Protein AF-A0ABD0RQ54-F1 (afdb_monomer)

Secondary structure (DSSP, 8-state):
-HHHH---HHHHHHHHHHHHHHTSTTSTTHHHHHHHHHHHHHHHHHHHHHHHHHHHHHHHHHT-

Radius of gyration: 16.37 Å; Cα contacts (8 Å, |Δi|>4): 20; chains: 1; bounding box: 36×18×47 Å

Mean predicted aligned error: 4.11 Å

Organism: Cirrhinus mrigala (NCBI:txid683832)

Structure (mmCIF, N/CA/C/O backbone):
data_AF-A0ABD0RQ54-F1
#
_entry.id   AF-A0ABD0RQ54-F1
#
loop_
_atom_site.group_PDB
_atom_site.id
_atom_site.type_symbol
_atom_site.label_atom_id
_atom_site.label_alt_id
_atom_site.label_comp_id
_atom_site.label_asym_id
_atom_site.label_entity_id
_atom_site.label_seq_id
_atom_site.pdbx_PDB_ins_code
_atom_site.Cartn_x
_atom_site.Cartn_y
_atom_site.Cartn_z
_atom_site.occupancy
_atom_site.B_iso_or_equiv
_atom_site.auth_seq_id
_atom_site.auth_comp_id
_atom_site.auth_asym_id
_atom_site.auth_atom_id
_atom_site.pdbx_PDB_model_num
ATOM 1 N N . MET A 1 1 ? -1.945 -10.167 3.069 1.00 75.31 1 MET A N 1
ATOM 2 C CA . MET A 1 1 ? -3.228 -9.432 3.233 1.00 75.31 1 MET A CA 1
ATOM 3 C C . MET A 1 1 ? -4.008 -9.374 1.922 1.00 75.31 1 MET A C 1
ATOM 5 O O . MET A 1 1 ? -3.435 -9.693 0.890 1.00 75.31 1 MET A O 1
ATOM 9 N N . VAL A 1 2 ? -5.295 -8.988 1.935 1.00 86.75 2 VAL A N 1
ATOM 10 C CA . VAL A 1 2 ? -6.096 -8.797 0.699 1.00 86.75 2 VAL A CA 1
ATOM 11 C C . VAL A 1 2 ? -5.398 -7.818 -0.256 1.00 86.75 2 VAL A C 1
ATOM 13 O O . VAL A 1 2 ? -5.236 -8.130 -1.429 1.00 86.75 2 VAL A O 1
ATOM 16 N N . VAL A 1 3 ? -4.861 -6.715 0.275 1.00 87.69 3 VAL A N 1
ATOM 17 C CA . VAL A 1 3 ? -4.087 -5.700 -0.471 1.00 87.69 3 VAL A CA 1
ATOM 18 C C . VAL A 1 3 ? -2.891 -6.284 -1.240 1.00 87.69 3 VAL A C 1
ATOM 20 O O . VAL A 1 3 ? -2.538 -5.774 -2.292 1.00 87.69 3 VAL A O 1
ATOM 23 N N . GLU A 1 4 ? -2.284 -7.377 -0.770 1.00 88.56 4 GLU A N 1
ATOM 24 C CA . GLU A 1 4 ? -1.126 -7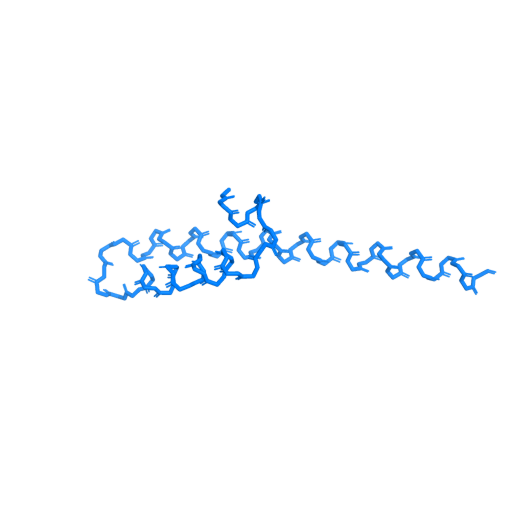.988 -1.445 1.00 88.56 4 GLU A CA 1
ATOM 25 C C . GLU A 1 4 ? -1.505 -8.944 -2.582 1.00 88.56 4 GLU A C 1
ATOM 27 O O . GLU A 1 4 ? -0.645 -9.346 -3.361 1.00 88.56 4 GLU A O 1
ATOM 32 N N . LYS A 1 5 ? -2.771 -9.371 -2.652 1.00 92.12 5 LYS A N 1
ATOM 33 C CA . LYS A 1 5 ? -3.241 -10.377 -3.619 1.00 92.12 5 LYS A CA 1
ATOM 34 C C . LYS A 1 5 ? -4.148 -9.797 -4.701 1.00 92.12 5 LYS A C 1
ATOM 36 O O . LYS A 1 5 ? -4.540 -10.528 -5.606 1.00 92.12 5 LYS A O 1
ATOM 41 N N . HIS A 1 6 ? -4.497 -8.518 -4.600 1.00 93.75 6 HIS A N 1
ATOM 42 C CA . HIS A 1 6 ? -5.449 -7.857 -5.481 1.00 93.75 6 HIS A CA 1
ATOM 43 C C . HIS A 1 6 ? -4.863 -6.564 -6.044 1.00 93.75 6 HIS A C 1
ATOM 45 O O . HIS A 1 6 ? -4.226 -5.797 -5.331 1.00 93.75 6 HIS A O 1
ATOM 51 N N . THR A 1 7 ? -5.138 -6.314 -7.320 1.00 92.56 7 THR A N 1
ATOM 52 C CA . THR A 1 7 ? -4.839 -5.053 -8.020 1.00 92.56 7 THR A CA 1
ATOM 53 C C . THR A 1 7 ? -6.110 -4.318 -8.455 1.00 92.56 7 THR A C 1
ATOM 55 O O . THR A 1 7 ? -6.034 -3.276 -9.100 1.00 92.56 7 THR A O 1
ATOM 58 N N . ASP A 1 8 ? -7.278 -4.860 -8.105 1.00 96.88 8 ASP A N 1
ATOM 59 C CA . ASP A 1 8 ? -8.583 -4.277 -8.399 1.00 96.88 8 ASP A CA 1
ATOM 60 C C . ASP A 1 8 ? -8.799 -2.995 -7.579 1.00 96.88 8 ASP A C 1
ATOM 62 O O . ASP A 1 8 ? -8.638 -2.987 -6.355 1.00 96.88 8 ASP A O 1
ATOM 66 N N . THR A 1 9 ? -9.149 -1.904 -8.260 1.00 94.69 9 THR A N 1
ATOM 67 C CA . THR A 1 9 ? -9.291 -0.581 -7.647 1.00 94.69 9 THR A CA 1
ATOM 68 C C . THR A 1 9 ? -10.370 -0.546 -6.568 1.00 94.69 9 THR A C 1
ATOM 70 O O . THR A 1 9 ? -10.135 0.051 -5.519 1.00 94.69 9 THR A O 1
ATOM 73 N N . GLU A 1 10 ? -11.509 -1.212 -6.770 1.00 96.44 10 GLU A N 1
ATOM 74 C CA . GLU A 1 10 ? -12.600 -1.227 -5.789 1.00 96.44 10 GLU A CA 1
ATOM 75 C C . GLU A 1 10 ? -12.183 -1.992 -4.527 1.00 96.44 10 GLU A C 1
ATOM 77 O O . GLU A 1 10 ? -12.452 -1.559 -3.403 1.00 96.44 10 GLU A O 1
ATOM 82 N N . VAL A 1 11 ? -11.450 -3.099 -4.698 1.00 95.44 11 VAL A N 1
ATOM 83 C CA . VAL A 1 11 ? -10.913 -3.887 -3.578 1.00 95.44 11 VAL A CA 1
ATOM 84 C C . VAL A 1 11 ? -9.903 -3.074 -2.766 1.00 95.44 11 VAL A C 1
ATOM 86 O O . VAL A 1 11 ? -9.946 -3.081 -1.530 1.00 95.44 11 VAL A O 1
ATOM 89 N N . LEU A 1 12 ? -8.998 -2.360 -3.436 1.00 95.06 12 LEU A N 1
ATOM 90 C CA . LEU A 1 12 ? -7.987 -1.534 -2.774 1.00 95.06 12 LEU A CA 1
ATOM 91 C C . LEU A 1 12 ? -8.605 -0.313 -2.079 1.00 95.06 12 LEU A C 1
ATOM 93 O O . LEU A 1 12 ? -8.221 0.011 -0.952 1.00 95.06 12 LEU A O 1
ATOM 97 N N . GLU A 1 13 ? -9.603 0.324 -2.695 1.00 95.69 13 GLU A N 1
ATOM 98 C CA . GLU A 1 13 ? -10.351 1.429 -2.092 1.00 95.69 13 GLU A CA 1
ATOM 99 C C . GLU A 1 13 ? -11.105 0.974 -0.835 1.00 95.69 13 GLU A C 1
ATOM 101 O O . GLU A 1 13 ? -11.047 1.645 0.200 1.00 95.69 13 GLU A O 1
ATOM 106 N N . ALA A 1 14 ? -11.762 -0.189 -0.886 1.00 96.81 14 ALA A N 1
ATOM 107 C CA . ALA A 1 14 ? -12.434 -0.765 0.274 1.00 96.81 14 ALA A CA 1
ATOM 108 C C . ALA A 1 14 ? -11.447 -1.010 1.426 1.00 96.81 14 ALA A C 1
ATOM 110 O O . ALA A 1 14 ? -11.709 -0.594 2.556 1.00 96.81 14 ALA A O 1
ATOM 111 N N . CYS A 1 15 ? -10.279 -1.597 1.136 1.00 93.94 15 CYS A N 1
ATOM 112 C CA . CYS A 1 15 ? -9.227 -1.799 2.134 1.00 93.94 15 CYS A CA 1
ATOM 113 C C . CYS A 1 15 ? -8.756 -0.470 2.748 1.00 93.94 15 CYS A C 1
ATOM 115 O O . CYS A 1 15 ? -8.623 -0.372 3.969 1.00 93.94 15 CYS A O 1
ATOM 117 N N . SER A 1 16 ? -8.543 0.560 1.923 1.00 93.69 16 SER A N 1
ATOM 118 C CA . SER A 1 16 ? -8.130 1.894 2.377 1.00 93.69 16 SER A CA 1
ATOM 119 C C . SER A 1 16 ? -9.156 2.517 3.330 1.00 93.69 16 SER A C 1
ATOM 121 O O . SER A 1 16 ? -8.808 2.928 4.441 1.00 93.69 16 SER A O 1
ATOM 123 N N . LYS A 1 17 ? -10.444 2.500 2.956 1.00 95.69 17 LYS A N 1
ATOM 124 C CA . LYS A 1 17 ? -11.539 3.003 3.801 1.00 95.69 17 LYS A CA 1
ATOM 125 C C . LYS A 1 17 ? -11.631 2.242 5.121 1.00 95.69 17 LYS A C 1
ATOM 127 O O . LYS A 1 17 ? -11.780 2.863 6.170 1.00 95.69 17 LYS A O 1
ATOM 132 N N . THR A 1 18 ? -11.500 0.915 5.093 1.00 94.75 18 THR A N 1
ATOM 133 C CA . THR A 1 18 ? -11.497 0.097 6.314 1.00 94.75 18 THR A CA 1
ATOM 134 C C . THR A 1 18 ? -10.353 0.487 7.250 1.00 94.75 18 THR A C 1
ATOM 136 O O . THR A 1 18 ? -10.604 0.728 8.429 1.00 94.75 18 THR A O 1
ATOM 139 N N . TYR A 1 19 ? -9.123 0.628 6.746 1.00 91.62 19 TYR A N 1
ATOM 140 C CA . TYR A 1 19 ? -7.997 1.094 7.563 1.00 91.62 19 TYR A CA 1
ATOM 141 C C . TYR A 1 19 ? -8.223 2.496 8.131 1.00 91.62 19 TYR A C 1
ATOM 143 O O . TYR A 1 19 ? -7.912 2.736 9.295 1.00 91.62 19 TYR A O 1
ATOM 151 N N . SER A 1 20 ? -8.805 3.411 7.351 1.00 90.69 20 SER A N 1
ATOM 152 C CA . SER A 1 20 ? -9.118 4.760 7.832 1.00 90.69 20 SER A CA 1
ATOM 153 C C . SER A 1 20 ? -10.118 4.754 8.989 1.00 90.69 20 SER A C 1
ATOM 155 O O . SER A 1 20 ? -9.952 5.529 9.925 1.00 90.69 20 SER A O 1
ATOM 157 N N . ILE A 1 21 ? -11.136 3.891 8.943 1.00 93.06 21 ILE A N 1
ATOM 158 C CA . ILE A 1 21 ? -12.131 3.762 10.019 1.00 93.06 21 ILE A CA 1
ATOM 159 C C . ILE A 1 21 ? -11.491 3.148 11.269 1.00 93.06 21 ILE A C 1
ATOM 161 O O . ILE A 1 21 ? -11.673 3.649 12.376 1.00 93.06 21 ILE A O 1
ATOM 165 N N . LEU A 1 22 ? -10.720 2.072 11.096 1.00 90.81 22 LEU A N 1
ATOM 166 C CA . LEU A 1 22 ? -10.111 1.331 12.203 1.00 90.81 22 LEU A CA 1
ATOM 167 C C . LEU A 1 22 ? -8.978 2.101 12.906 1.00 90.81 22 LEU A C 1
ATOM 169 O O . LEU A 1 22 ? -8.664 1.804 14.057 1.00 90.81 22 LEU A O 1
ATOM 173 N N . CYS A 1 23 ? -8.379 3.085 12.234 1.00 87.88 23 CYS A N 1
ATOM 174 C CA . CYS A 1 23 ? -7.401 4.006 12.814 1.00 87.88 23 CYS A CA 1
ATOM 175 C C . CYS A 1 23 ? -8.033 5.223 13.517 1.00 87.88 23 CYS A C 1
ATOM 177 O O . CYS A 1 23 ? -7.300 6.140 13.874 1.00 87.88 23 CYS A O 1
ATOM 179 N N . SER A 1 24 ? -9.356 5.262 13.716 1.00 86.00 24 SER A N 1
ATOM 180 C CA . SER A 1 24 ? -9.995 6.299 14.538 1.00 86.00 24 SER A CA 1
ATOM 181 C C . SER A 1 24 ? -9.644 6.122 16.024 1.00 86.00 24 SER A C 1
ATOM 183 O O . SER A 1 24 ? -9.684 5.00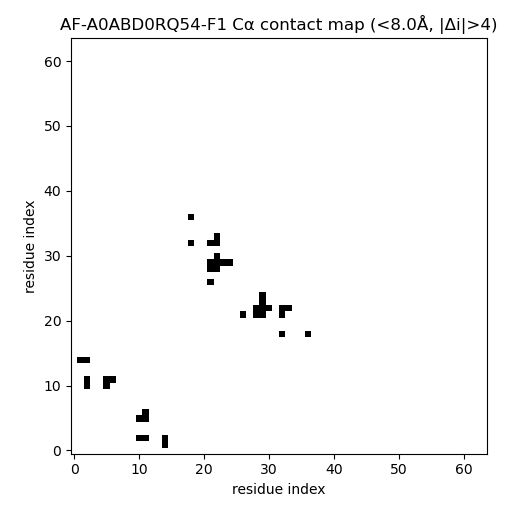4 16.545 1.00 86.00 24 SER A O 1
ATOM 185 N N . GLU A 1 25 ? -9.358 7.231 16.718 1.00 77.50 25 GLU A N 1
ATOM 186 C CA . GLU A 1 25 ? -9.069 7.279 18.166 1.00 77.50 25 GLU A CA 1
ATOM 187 C C . GLU A 1 25 ? -10.226 6.758 19.035 1.00 77.50 25 GLU A C 1
ATOM 189 O O . GLU A 1 25 ? -10.036 6.415 20.201 1.00 77.50 25 GLU A O 1
ATOM 194 N N . GLU A 1 26 ? -11.423 6.637 18.460 1.00 86.12 26 GLU A N 1
ATOM 195 C CA . GLU A 1 26 ? -12.613 6.088 19.113 1.00 86.12 26 GLU A CA 1
ATOM 196 C C . GLU A 1 26 ? -12.484 4.590 19.447 1.00 86.12 26 GLU A C 1
ATOM 198 O O . GLU A 1 26 ? -13.238 4.068 20.273 1.00 86.12 26 GLU A O 1
ATOM 203 N N . TYR A 1 27 ? -11.524 3.884 18.840 1.00 84.56 27 TYR A N 1
ATOM 204 C CA . TYR A 1 27 ? -11.329 2.453 19.038 1.00 84.56 27 TYR A CA 1
ATOM 205 C C . TYR A 1 27 ? -10.103 2.142 19.898 1.00 84.56 27 TYR A C 1
ATOM 207 O O . TYR A 1 27 ? -8.977 2.540 19.606 1.00 84.56 27 TYR A O 1
ATOM 215 N N . THR A 1 28 ? -10.277 1.267 20.892 1.00 92.50 28 THR A N 1
ATOM 216 C CA . THR A 1 28 ? -9.178 0.764 21.743 1.00 92.50 28 THR A CA 1
ATOM 217 C C . THR A 1 28 ? -8.097 0.003 20.966 1.00 92.50 28 THR A C 1
ATOM 219 O O . THR A 1 28 ? -6.991 -0.203 21.466 1.00 92.50 28 THR A O 1
ATOM 222 N N . ILE A 1 29 ? -8.402 -0.417 19.734 1.00 91.25 29 ILE A N 1
ATOM 223 C CA . ILE A 1 29 ? -7.486 -1.133 18.841 1.00 91.25 29 ILE A CA 1
ATOM 224 C C . ILE A 1 29 ? -6.621 -0.210 17.979 1.00 91.25 29 ILE A C 1
ATOM 226 O O . ILE A 1 29 ? -5.710 -0.720 17.326 1.00 91.25 29 ILE A O 1
ATOM 230 N N . MET A 1 30 ? -6.855 1.107 17.989 1.00 92.44 30 MET A N 1
ATOM 231 C CA . MET A 1 30 ? -6.214 2.068 17.083 1.00 92.44 30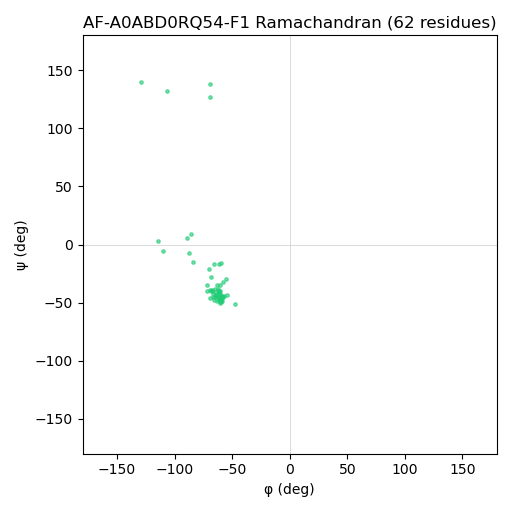 MET A CA 1
ATOM 232 C C . MET A 1 30 ? -4.697 1.87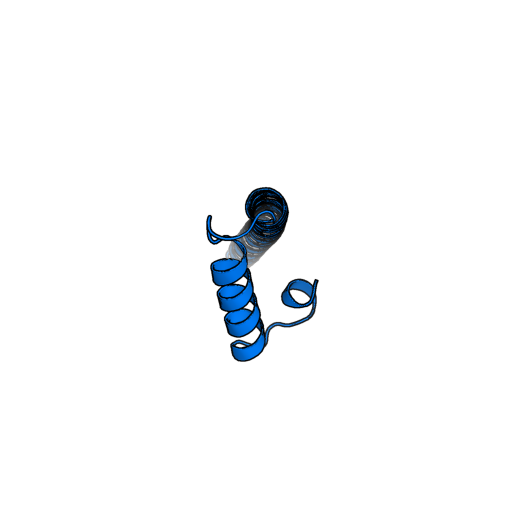3 16.994 1.00 92.44 30 MET A C 1
ATOM 234 O O . MET A 1 30 ? -4.172 1.697 15.901 1.00 92.44 30 MET A O 1
ATOM 238 N N . ASN A 1 31 ? -3.994 1.816 18.131 1.00 90.56 31 ASN A N 1
ATOM 239 C CA . ASN A 1 31 ? -2.533 1.689 18.147 1.00 90.56 31 ASN A CA 1
ATOM 240 C C . ASN A 1 31 ? -2.037 0.404 17.450 1.00 90.56 31 ASN A C 1
ATOM 242 O O . ASN A 1 31 ? -1.008 0.400 16.785 1.00 90.56 31 ASN A O 1
ATOM 246 N N . ARG A 1 32 ? -2.786 -0.704 17.558 1.00 92.62 32 ARG A N 1
ATOM 247 C CA . ARG A 1 32 ? -2.438 -1.955 16.862 1.00 92.62 32 ARG A CA 1
ATOM 248 C C . ARG A 1 32 ? -2.680 -1.848 15.360 1.00 92.62 32 ARG A C 1
ATOM 250 O O . ARG A 1 32 ? -1.882 -2.359 14.578 1.00 92.62 32 ARG A O 1
ATOM 257 N N . VAL A 1 33 ? -3.782 -1.209 14.970 1.00 92.44 33 VAL A N 1
ATOM 258 C CA . VAL A 1 33 ? -4.131 -0.992 13.560 1.00 92.44 33 VAL A CA 1
ATOM 259 C C . VAL A 1 33 ? -3.121 -0.050 12.908 1.00 92.44 33 VAL A C 1
ATOM 261 O O . VAL A 1 33 ? -2.699 -0.312 11.788 1.00 92.44 33 VAL A O 1
ATOM 264 N N . ASP A 1 34 ? -2.690 0.993 13.614 1.00 91.50 34 ASP A N 1
ATOM 265 C CA . ASP A 1 34 ? -1.723 1.971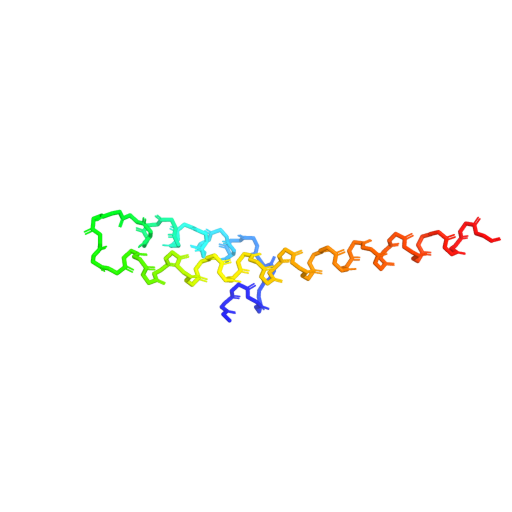 13.121 1.00 91.50 34 ASP A CA 1
ATOM 266 C C . ASP A 1 34 ? -0.342 1.358 12.851 1.00 91.50 34 ASP A C 1
ATOM 268 O O . ASP A 1 34 ? 0.235 1.583 11.787 1.00 91.50 34 ASP A O 1
ATOM 272 N N . ILE A 1 35 ? 0.143 0.490 13.748 1.00 94.56 35 ILE A N 1
ATOM 273 C CA . ILE A 1 35 ? 1.378 -0.278 13.527 1.00 94.56 35 ILE A CA 1
ATOM 274 C C . ILE A 1 35 ? 1.242 -1.172 12.289 1.00 94.56 35 ILE A C 1
ATOM 276 O O . ILE A 1 35 ? 2.097 -1.133 11.408 1.00 94.56 35 ILE A O 1
ATOM 280 N N . GLY A 1 36 ? 0.159 -1.953 12.193 1.00 93.00 36 GLY A N 1
ATOM 281 C CA . GLY A 1 36 ? -0.057 -2.845 11.049 1.00 93.00 36 GLY A CA 1
ATOM 282 C C . GLY A 1 36 ? -0.217 -2.091 9.725 1.00 93.00 36 GLY A C 1
ATOM 283 O O . GLY A 1 36 ? 0.251 -2.551 8.687 1.00 93.00 36 GLY A O 1
ATOM 284 N N . ARG A 1 37 ? -0.842 -0.909 9.758 1.00 93.62 37 ARG A N 1
ATOM 285 C CA . ARG A 1 37 ? -0.957 -0.009 8.607 1.00 93.62 37 ARG A CA 1
ATOM 286 C C . ARG A 1 37 ? 0.408 0.528 8.189 1.00 93.62 37 ARG A C 1
ATOM 288 O O . ARG A 1 37 ? 0.718 0.480 7.007 1.00 93.62 37 ARG A O 1
ATOM 295 N N . SER A 1 38 ? 1.205 1.014 9.136 1.00 95.31 38 SER A N 1
ATOM 296 C CA . SER A 1 38 ? 2.541 1.553 8.856 1.00 95.31 38 SER A CA 1
ATOM 297 C C . SER A 1 38 ? 3.440 0.485 8.234 1.00 95.31 38 SER A C 1
ATOM 299 O O . SER A 1 38 ? 3.977 0.704 7.157 1.00 95.31 38 SER A O 1
ATOM 301 N N . GLN A 1 39 ? 3.471 -0.717 8.820 1.00 96.19 39 GLN A N 1
ATOM 302 C CA . GLN A 1 39 ? 4.225 -1.856 8.280 1.00 96.19 39 GLN A CA 1
ATOM 303 C C . GLN A 1 39 ? 3.813 -2.216 6.847 1.00 96.19 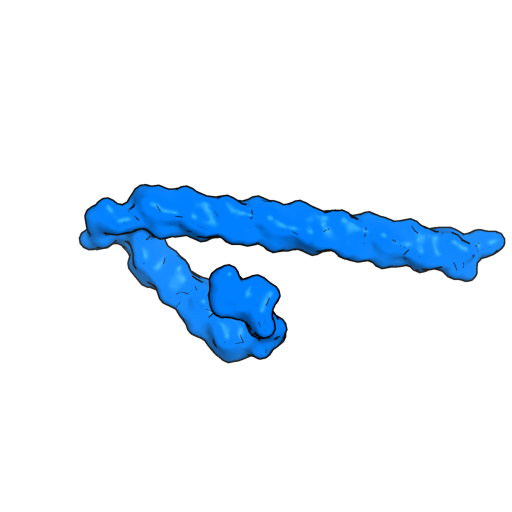39 GLN A C 1
ATOM 305 O O . GLN A 1 39 ? 4.670 -2.413 5.992 1.00 96.19 39 GLN A O 1
ATOM 310 N N . LEU A 1 40 ? 2.507 -2.259 6.561 1.00 94.75 40 LEU A N 1
ATOM 311 C CA . LEU A 1 40 ? 2.019 -2.516 5.205 1.00 94.75 40 LEU A CA 1
ATOM 312 C C . LEU A 1 40 ? 2.512 -1.452 4.215 1.00 94.75 40 LEU A C 1
ATOM 314 O O . LEU A 1 40 ? 2.913 -1.786 3.102 1.00 94.75 40 LEU A O 1
ATOM 318 N N . ILE A 1 41 ? 2.428 -0.175 4.592 1.00 95.56 41 ILE A N 1
ATOM 319 C CA . ILE A 1 41 ? 2.830 0.931 3.721 1.00 95.56 41 ILE A CA 1
ATOM 320 C C . ILE A 1 41 ? 4.336 0.906 3.472 1.00 95.56 41 ILE A C 1
ATOM 322 O O . ILE A 1 41 ? 4.738 1.065 2.321 1.00 95.56 41 ILE A O 1
ATOM 326 N N . ASP A 1 42 ? 5.141 0.648 4.502 1.00 97.44 42 ASP A N 1
ATOM 327 C CA . ASP A 1 42 ? 6.595 0.531 4.378 1.00 97.44 42 ASP A CA 1
ATOM 328 C C . ASP A 1 42 ? 6.968 -0.589 3.393 1.00 97.44 42 ASP A C 1
ATOM 330 O O . ASP A 1 42 ? 7.704 -0.358 2.434 1.00 97.44 42 ASP A O 1
ATOM 334 N N . GLU A 1 43 ? 6.371 -1.779 3.535 1.00 96.38 43 GLU A N 1
ATOM 335 C CA . GLU A 1 43 ? 6.618 -2.901 2.620 1.00 96.38 43 GLU A CA 1
ATOM 336 C C . GLU A 1 43 ? 6.212 -2.592 1.170 1.00 96.38 43 GLU A C 1
ATOM 338 O O . GLU A 1 43 ? 6.913 -2.967 0.224 1.00 96.38 43 GLU A O 1
ATOM 343 N N . LEU A 1 44 ? 5.071 -1.927 0.965 1.00 94.44 44 LEU A N 1
ATOM 344 C CA . LEU A 1 44 ? 4.610 -1.543 -0.371 1.00 94.44 44 LEU A CA 1
ATOM 345 C C . LEU A 1 44 ? 5.505 -0.464 -0.990 1.00 94.44 44 LEU A C 1
ATOM 347 O O . LEU A 1 44 ? 5.810 -0.544 -2.182 1.00 94.44 44 LEU A O 1
ATOM 351 N N . ALA A 1 45 ? 5.941 0.515 -0.196 1.00 96.88 45 ALA A N 1
ATOM 352 C CA . ALA A 1 45 ? 6.842 1.572 -0.634 1.00 96.88 45 ALA A CA 1
ATOM 353 C C . ALA A 1 45 ? 8.205 1.001 -1.042 1.00 96.88 45 ALA A C 1
ATOM 355 O O . ALA A 1 45 ? 8.715 1.342 -2.111 1.00 96.88 45 ALA A O 1
ATOM 356 N N . ASP A 1 46 ? 8.755 0.074 -0.259 1.00 98.00 46 ASP A N 1
ATOM 357 C CA . ASP A 1 46 ? 10.012 -0.599 -0.583 1.00 98.00 46 ASP A CA 1
ATOM 358 C C . ASP A 1 46 ? 9.910 -1.387 -1.891 1.00 98.00 46 ASP A C 1
ATOM 360 O O . ASP A 1 46 ? 10.763 -1.235 -2.772 1.00 98.00 46 ASP A O 1
ATOM 364 N N . ARG A 1 47 ? 8.847 -2.183 -2.073 1.00 96.44 47 ARG A N 1
ATOM 365 C CA . ARG A 1 47 ? 8.614 -2.932 -3.323 1.00 96.44 47 ARG A CA 1
ATOM 366 C C . ARG A 1 47 ? 8.452 -1.998 -4.524 1.00 96.44 47 ARG A C 1
ATOM 368 O O . ARG A 1 47 ? 8.989 -2.281 -5.597 1.00 96.44 47 ARG A O 1
ATOM 375 N N . PHE A 1 48 ? 7.736 -0.887 -4.351 1.00 96.69 48 PHE A N 1
ATOM 376 C CA . PHE A 1 48 ? 7.552 0.116 -5.397 1.00 96.69 48 PHE A CA 1
ATOM 377 C C . PHE A 1 48 ? 8.883 0.759 -5.796 1.00 96.69 48 PHE A C 1
ATOM 379 O O . PHE A 1 48 ? 9.211 0.786 -6.980 1.00 96.69 48 PHE A O 1
ATOM 386 N N . ASN A 1 49 ? 9.678 1.205 -4.822 1.00 97.94 49 ASN A N 1
ATOM 387 C CA . ASN A 1 49 ? 10.975 1.832 -5.070 1.00 97.94 49 ASN A CA 1
ATOM 388 C C . ASN A 1 49 ? 11.933 0.892 -5.813 1.00 97.94 49 ASN A C 1
ATOM 390 O O . ASN A 1 49 ? 12.552 1.307 -6.792 1.00 97.94 49 ASN A O 1
ATOM 394 N N . HIS A 1 50 ? 12.004 -0.382 -5.408 1.00 98.00 50 HIS A N 1
ATOM 395 C CA . HIS A 1 50 ? 12.801 -1.386 -6.119 1.00 98.00 50 HIS A CA 1
ATOM 396 C C . HIS A 1 50 ? 12.319 -1.576 -7.562 1.00 98.00 50 HIS A C 1
ATOM 398 O O . HIS A 1 50 ? 13.124 -1.532 -8.488 1.00 98.00 50 HIS A O 1
ATOM 404 N N . SER A 1 51 ? 11.005 -1.704 -7.769 1.00 97.56 51 SER A N 1
ATOM 405 C CA . SER A 1 51 ? 10.423 -1.885 -9.107 1.00 97.56 51 SER A CA 1
ATOM 406 C C . SER A 1 51 ? 10.696 -0.688 -10.028 1.00 97.56 51 SER A C 1
ATOM 408 O O . SER A 1 51 ? 10.954 -0.855 -11.220 1.00 97.56 51 SER A O 1
ATOM 410 N N . VAL A 1 52 ? 10.654 0.533 -9.485 1.00 98.06 52 VAL A N 1
ATOM 411 C CA . VAL A 1 52 ? 10.977 1.761 -10.226 1.00 98.06 52 VAL A CA 1
ATOM 412 C C . VAL A 1 52 ? 12.455 1.797 -10.604 1.00 98.06 52 VAL A C 1
ATOM 414 O O . VAL A 1 52 ? 12.774 2.111 -11.750 1.00 98.06 52 VAL A O 1
ATOM 417 N N . GLU A 1 53 ? 13.355 1.463 -9.680 1.00 98.06 53 GLU A N 1
ATOM 418 C CA . GLU A 1 53 ? 14.792 1.418 -9.966 1.00 98.06 53 GLU A CA 1
ATOM 419 C C . GLU A 1 53 ? 15.105 0.384 -11.059 1.00 98.06 53 GLU A C 1
ATOM 421 O O . GLU A 1 53 ? 15.785 0.712 -12.033 1.00 98.06 53 GLU A O 1
ATOM 426 N N . GLU A 1 54 ? 14.545 -0.826 -10.965 1.00 97.88 54 GLU A N 1
ATOM 427 C CA . GLU A 1 54 ? 14.689 -1.868 -11.991 1.00 97.88 54 GLU A CA 1
ATOM 428 C C . GLU A 1 54 ? 14.187 -1.396 -13.363 1.00 97.88 54 GLU A C 1
ATOM 430 O O . GLU A 1 54 ? 14.880 -1.551 -14.375 1.00 97.88 54 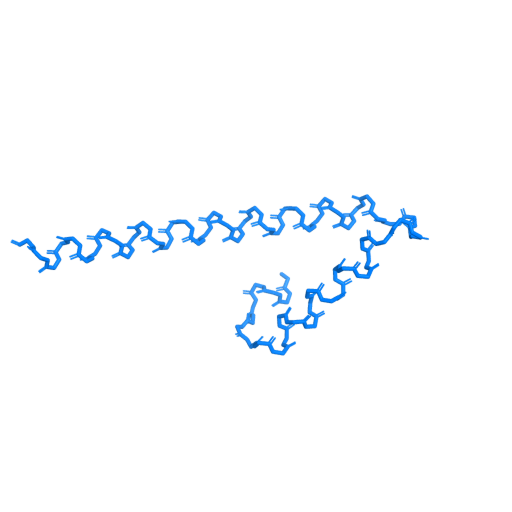GLU A O 1
ATOM 435 N N . LEU A 1 55 ? 13.016 -0.754 -13.407 1.00 97.38 55 LEU A N 1
ATOM 436 C CA . LEU A 1 55 ? 12.455 -0.203 -14.639 1.00 97.38 55 LEU A CA 1
ATOM 437 C C . LEU A 1 55 ? 13.369 0.869 -15.248 1.00 97.38 55 LEU A C 1
ATOM 439 O O . LEU A 1 55 ? 13.643 0.849 -16.451 1.00 97.38 55 LEU A O 1
ATOM 443 N N . LEU A 1 56 ? 13.867 1.803 -14.434 1.00 97.38 56 LEU A N 1
ATOM 444 C CA . LEU A 1 56 ? 14.755 2.872 -14.892 1.00 97.38 56 LEU A CA 1
ATOM 445 C C . LEU A 1 56 ? 16.088 2.322 -15.407 1.00 97.38 56 LEU A C 1
ATOM 447 O O . LEU A 1 56 ? 16.611 2.817 -16.409 1.00 97.38 56 LEU A O 1
ATOM 451 N N . GLN A 1 57 ? 16.637 1.295 -14.759 1.00 97.06 57 GLN A N 1
ATOM 452 C CA . GLN A 1 57 ? 17.845 0.614 -15.221 1.00 97.06 57 GLN A CA 1
ATOM 453 C C . GLN A 1 57 ? 17.624 -0.089 -16.562 1.00 97.06 57 GLN A C 1
ATOM 455 O O . GLN A 1 57 ? 18.442 0.078 -17.470 1.00 97.06 57 GLN A O 1
ATOM 460 N N . ALA A 1 58 ? 16.509 -0.804 -16.724 1.00 96.56 58 ALA A N 1
ATOM 461 C CA . ALA A 1 58 ? 16.157 -1.464 -17.979 1.00 96.56 58 ALA A CA 1
ATOM 462 C C . ALA A 1 58 ? 16.010 -0.457 -19.129 1.00 96.56 58 ALA A C 1
ATOM 464 O O . ALA A 1 58 ? 16.580 -0.649 -20.204 1.00 96.56 58 ALA A O 1
ATOM 465 N N . VAL A 1 59 ? 15.324 0.665 -18.887 1.00 96.50 59 VAL A N 1
ATOM 466 C CA . VAL A 1 59 ? 15.209 1.751 -19.869 1.00 96.50 59 VAL A CA 1
ATOM 467 C C . VAL A 1 59 ? 16.595 2.284 -20.233 1.00 96.50 59 VAL A C 1
ATOM 469 O O . VAL A 1 59 ? 16.928 2.344 -21.411 1.00 96.50 59 VAL A O 1
ATOM 472 N N . ARG A 1 60 ? 17.451 2.604 -19.254 1.00 96.31 60 ARG A N 1
ATOM 473 C CA . ARG A 1 60 ? 18.826 3.078 -19.512 1.00 96.31 60 ARG A CA 1
ATOM 474 C C . ARG A 1 60 ? 19.662 2.092 -20.332 1.00 96.31 60 ARG A C 1
ATOM 476 O O . ARG A 1 60 ? 20.537 2.540 -21.067 1.00 96.31 60 ARG A O 1
ATOM 483 N N . ALA A 1 61 ? 19.433 0.788 -20.190 1.00 94.88 61 ALA A N 1
ATOM 484 C CA . ALA A 1 61 ? 20.117 -0.234 -20.977 1.00 94.88 61 ALA A CA 1
ATOM 485 C C . ALA A 1 61 ? 19.640 -0.268 -22.438 1.00 94.88 61 ALA A C 1
ATOM 487 O O . ALA A 1 61 ? 20.458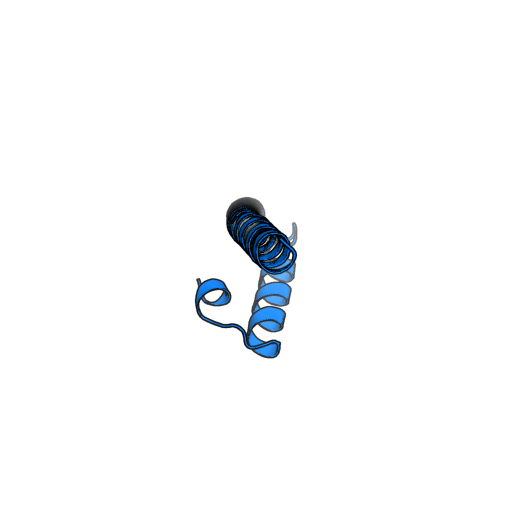 -0.487 -23.321 1.00 94.88 61 ALA A O 1
ATOM 488 N N . LEU A 1 62 ? 18.354 -0.008 -22.701 1.00 93.31 62 LEU A N 1
ATOM 489 C CA . LEU A 1 62 ? 17.802 0.061 -24.064 1.00 93.31 62 LEU A CA 1
ATOM 490 C C . LEU A 1 62 ? 18.314 1.265 -24.870 1.00 93.31 62 LEU A C 1
ATOM 492 O O . LEU A 1 62 ? 18.360 1.203 -26.094 1.00 93.31 62 LEU A O 1
ATOM 496 N N . TRP A 1 63 ? 18.673 2.360 -24.197 1.00 87.25 63 TRP A N 1
ATOM 497 C CA . TRP A 1 63 ? 19.201 3.579 -24.828 1.00 87.25 63 TRP A CA 1
ATOM 498 C C . TRP A 1 63 ? 20.730 3.586 -24.988 1.00 87.25 63 TRP A C 1
ATOM 500 O O . TRP A 1 63 ? 21.292 4.621 -25.351 1.00 87.25 63 TRP A O 1
ATOM 510 N N . ARG A 1 64 ? 21.407 2.478 -24.668 1.00 76.81 64 ARG A N 1
ATOM 511 C CA . ARG A 1 64 ? 22.865 2.342 -24.715 1.00 76.81 64 ARG A CA 1
ATOM 512 C C . ARG A 1 64 ? 23.286 1.485 -25.904 1.00 76.81 64 ARG A C 1
ATOM 514 O O . ARG A 1 64 ? 24.309 1.850 -26.521 1.00 76.81 64 ARG A O 1
#

InterPro domains:
  IPR039662 Cohesin subunit Scc3/SA [PTHR11199] (2-58)
  IPR056396 Cohesin subunit SCC3/SA, HEAT-repeats domain [PF24571] (2-58)

Nearest PDB structures (foldseek):
  7w1m-assembly1_D  TM=9.529E-01  e=2.140E-04  Homo sapiens

Foldseek 3Di:
DQCVVDPDPVSVVVVVVVLVVLCDPVDPCNVVSVVVVVVVVVVVVVVVVVVVVVVVVVVVVVVD

Sequence (64 aa):
MVVEKHTDTEVLEACSKTYSILCSEEYTIMNRVDIGRSQLIDELADRFNH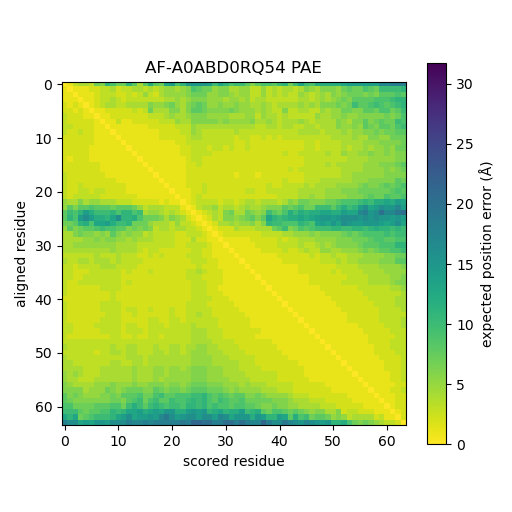SVEELLQAVRALWR

Solvent-accessible surface area (backbone atoms only — not comparable to full-atom values): 3734 Å² total; per-residue (Å²): 108,72,72,80,77,52,88,53,65,69,62,48,49,52,53,52,54,51,53,59,61,50,51,34,86,91,39,96,55,16,73,61,44,46,52,56,49,48,54,53,50,52,56,51,50,53,54,48,53,51,53,50,52,54,50,53,50,51,51,56,58,76,77,103

pLDDT: mean 93.09, std 4.99, range [75.31, 98.06]